Protein AF-A0A7C4T1F6-F1 (afdb_monomer_lite)

Secondary structure (DSSP, 8-state):
-HHHHHHHHHHTHHHHHHHHHHHHHH-HHHHHTTTTTHHHHHHHHHHHHHHH--GGGGHHHHH-HHHHHHHHHHHHHH-

Sequence (79 aa):
MLEKFFSWFTRLLVVWVLCAVAAGYLWPDVFTVFKDQTEWFFAVTMFGIGAVLTVKDFEPVFRKPHAVLLGTLAQFSVM

Foldseek 3Di:
DVVVVVVVVVVCVVVVVVVVVVVCVVCVPVVVVCVVVVVVVVVVVVVVVVVPDDPVVCVCCVVPVVVVVVVVCCVVPVD

Structure (mmCIF, N/CA/C/O backbone):
data_AF-A0A7C4T1F6-F1
#
_entry.id   AF-A0A7C4T1F6-F1
#
loop_
_atom_site.group_PDB
_atom_site.id
_atom_site.type_symbol
_atom_site.label_atom_id
_atom_site.label_alt_id
_atom_site.label_comp_id
_atom_site.label_asym_id
_atom_site.label_entity_id
_atom_site.label_seq_id
_atom_site.pdbx_PDB_ins_code
_atom_site.Cartn_x
_atom_site.Cartn_y
_atom_site.Cartn_z
_atom_site.occupancy
_atom_site.B_iso_or_equiv
_atom_site.auth_seq_id
_atom_site.auth_comp_id
_atom_site.auth_asym_id
_atom_site.auth_atom_id
_atom_site.pdbx_PDB_model_num
ATOM 1 N N . M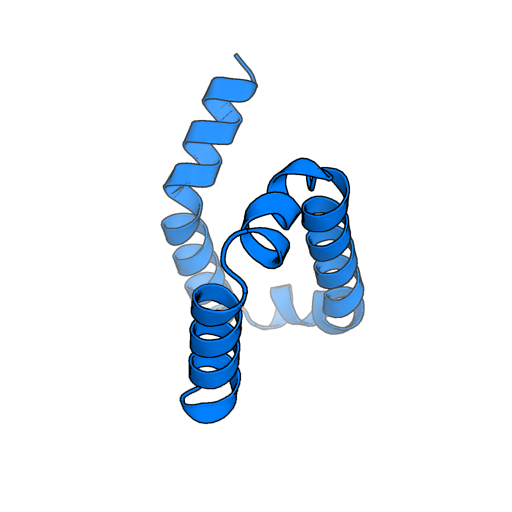ET A 1 1 ? 5.009 23.848 2.830 1.00 71.69 1 MET A N 1
ATOM 2 C CA . MET A 1 1 ? 5.352 23.737 1.388 1.00 71.69 1 MET A CA 1
ATOM 3 C C . MET A 1 1 ? 5.546 22.279 0.978 1.00 71.69 1 MET A C 1
ATOM 5 O O . MET A 1 1 ? 4.944 21.878 -0.008 1.00 71.69 1 MET A O 1
ATOM 9 N N . LEU A 1 2 ? 6.269 21.475 1.771 1.00 80.75 2 LEU A N 1
ATOM 10 C CA . LEU A 1 2 ? 6.437 20.027 1.556 1.00 80.75 2 LEU A CA 1
ATOM 11 C C . LEU A 1 2 ? 5.115 19.238 1.466 1.00 80.75 2 LEU A C 1
ATOM 13 O O . LEU A 1 2 ? 4.949 18.436 0.560 1.00 80.75 2 LEU A O 1
ATOM 17 N N . GLU A 1 3 ? 4.134 19.512 2.330 1.00 82.69 3 GLU A N 1
ATOM 18 C CA . GLU A 1 3 ? 2.839 18.801 2.299 1.00 82.69 3 GLU A CA 1
ATOM 19 C C . GLU A 1 3 ? 2.040 19.040 1.009 1.00 82.69 3 GLU A C 1
ATOM 21 O O . GLU A 1 3 ? 1.398 18.135 0.474 1.00 82.69 3 GLU A O 1
ATOM 26 N N . LYS A 1 4 ? 2.107 20.260 0.462 1.00 82.50 4 LYS A N 1
ATOM 27 C CA . LYS A 1 4 ? 1.479 20.597 -0.824 1.00 82.50 4 LYS A CA 1
ATOM 28 C C . LYS A 1 4 ? 2.165 19.874 -1.984 1.00 82.50 4 LYS A C 1
ATOM 30 O O . LYS A 1 4 ? 1.499 19.470 -2.929 1.00 82.50 4 LYS A O 1
ATOM 35 N N . PHE A 1 5 ? 3.482 19.692 -1.892 1.00 88.50 5 PHE A N 1
ATOM 36 C CA . PHE A 1 5 ? 4.243 18.921 -2.867 1.00 88.50 5 PHE A CA 1
ATOM 37 C C . PHE A 1 5 ? 3.899 17.428 -2.796 1.00 88.50 5 PHE A C 1
ATOM 39 O O . PHE A 1 5 ? 3.554 16.845 -3.820 1.00 88.50 5 PHE A O 1
ATOM 46 N N . PHE A 1 6 ? 3.904 16.828 -1.601 1.00 85.56 6 PHE A N 1
ATOM 47 C CA . PHE A 1 6 ? 3.555 15.415 -1.436 1.00 85.56 6 PHE A CA 1
ATOM 48 C C . PHE A 1 6 ? 2.111 15.121 -1.838 1.00 85.56 6 PHE A C 1
ATOM 50 O O . PHE A 1 6 ? 1.882 14.190 -2.597 1.00 85.56 6 PHE A O 1
ATOM 57 N N . SER A 1 7 ? 1.143 15.946 -1.435 1.00 85.00 7 SER A N 1
ATOM 58 C CA . SER A 1 7 ? -0.253 15.762 -1.861 1.00 85.00 7 SER A CA 1
ATOM 59 C C . SER A 1 7 ? -0.438 15.896 -3.378 1.00 85.00 7 SER A C 1
ATOM 61 O O . SER A 1 7 ? -1.206 15.137 -3.971 1.00 85.00 7 SER A O 1
ATOM 63 N N . TRP A 1 8 ? 0.275 16.820 -4.034 1.00 91.06 8 TRP A N 1
ATOM 64 C CA . TRP A 1 8 ? 0.277 16.923 -5.496 1.00 91.06 8 TRP A CA 1
ATOM 65 C C . TRP A 1 8 ? 0.889 15.681 -6.154 1.00 91.06 8 TRP A C 1
ATOM 67 O O . TRP A 1 8 ? 0.310 15.143 -7.097 1.00 91.06 8 TRP A O 1
ATOM 77 N N . PHE A 1 9 ? 2.011 15.196 -5.621 1.00 89.2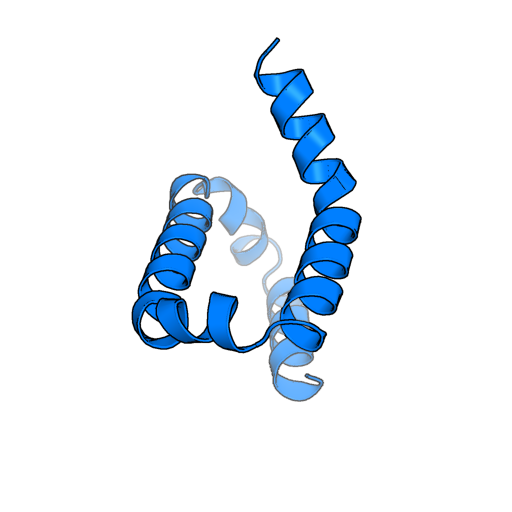5 9 PHE A N 1
ATOM 78 C CA . PHE A 1 9 ? 2.690 14.000 -6.108 1.00 89.25 9 PHE A CA 1
ATOM 79 C C . PHE A 1 9 ? 1.815 12.746 -5.961 1.00 89.25 9 PHE A C 1
ATOM 81 O O . PHE A 1 9 ? 1.620 12.018 -6.932 1.00 89.25 9 PHE A O 1
ATOM 88 N N . THR A 1 10 ? 1.200 12.540 -4.792 1.00 89.12 10 THR A N 1
ATOM 89 C CA . THR A 1 10 ? 0.270 11.429 -4.534 1.00 89.12 10 THR A CA 1
ATOM 90 C C . THR A 1 10 ? -0.957 11.494 -5.440 1.00 89.12 10 THR A C 1
ATOM 92 O O . THR A 1 10 ? -1.419 10.463 -5.920 1.00 89.12 10 THR A O 1
ATOM 95 N N . ARG A 1 11 ? -1.470 12.690 -5.753 1.00 91.12 11 ARG A N 1
ATOM 96 C CA . ARG A 1 11 ? -2.598 12.833 -6.688 1.00 91.12 1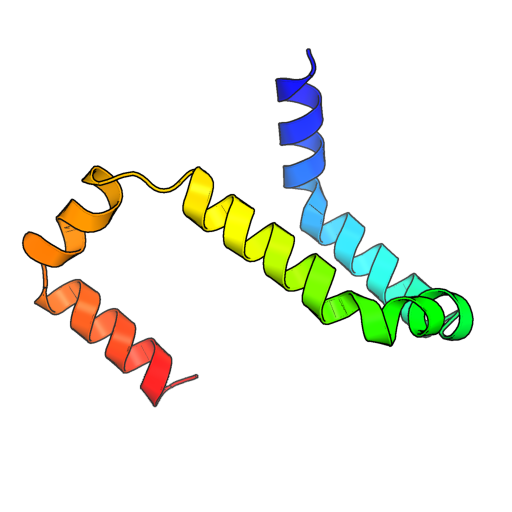1 ARG A CA 1
ATOM 97 C C . ARG A 1 11 ? -2.251 12.362 -8.105 1.00 91.12 11 ARG A C 1
ATOM 99 O O . ARG A 1 11 ? -3.126 11.894 -8.824 1.00 91.12 11 ARG A O 1
ATOM 106 N N . LEU A 1 12 ? -0.985 12.477 -8.500 1.00 93.31 12 LEU A N 1
ATOM 107 C CA . LEU A 1 12 ? -0.477 12.041 -9.802 1.00 93.31 12 LEU A CA 1
ATOM 108 C C . LEU A 1 12 ? 0.029 10.593 -9.799 1.00 93.31 12 LEU A C 1
ATOM 110 O O . LEU A 1 12 ? 0.583 10.151 -10.802 1.00 93.31 12 LEU A O 1
ATOM 114 N N . LEU A 1 13 ? -0.170 9.838 -8.712 1.00 92.19 13 LEU A N 1
ATOM 115 C CA . LEU A 1 13 ? 0.361 8.481 -8.559 1.00 92.19 13 LEU A CA 1
ATOM 116 C C . LEU A 1 13 ? -0.021 7.562 -9.725 1.00 92.19 13 LEU A C 1
ATOM 118 O O . LEU A 1 13 ? 0.832 6.844 -10.230 1.00 92.19 13 LEU A O 1
ATOM 122 N N . VAL A 1 14 ? -1.257 7.648 -10.225 1.00 92.81 14 VAL A N 1
ATOM 123 C CA . VAL A 1 14 ? -1.702 6.863 -11.391 1.00 92.81 14 VAL A CA 1
ATOM 124 C C . VAL A 1 14 ? -0.856 7.161 -12.635 1.00 92.81 14 VAL A C 1
ATOM 126 O O . VAL A 1 14 ? -0.460 6.240 -13.343 1.00 92.81 14 VAL A O 1
ATOM 129 N N . VAL A 1 15 ? -0.530 8.433 -12.885 1.00 93.88 15 VAL A N 1
ATOM 130 C CA . VAL A 1 15 ? 0.303 8.840 -14.029 1.00 93.88 15 VAL A CA 1
ATOM 131 C C . VAL A 1 15 ? 1.715 8.277 -13.880 1.00 93.88 15 VAL A C 1
ATOM 133 O O . VAL A 1 15 ? 2.254 7.713 -14.829 1.00 93.88 15 VAL A O 1
ATOM 136 N N . TRP A 1 16 ? 2.291 8.359 -12.679 1.00 93.06 16 TRP A N 1
ATOM 137 C CA . TRP A 1 16 ? 3.611 7.795 -12.395 1.00 93.06 16 TRP A CA 1
ATOM 138 C C . TRP A 1 16 ? 3.652 6.276 -12.575 1.00 93.06 16 TRP A C 1
ATOM 140 O O . TRP A 1 16 ? 4.603 5.765 -13.164 1.00 93.06 16 TRP A O 1
ATOM 150 N N . VAL A 1 17 ? 2.610 5.563 -12.136 1.00 92.81 17 VAL A N 1
ATOM 151 C CA . VAL A 1 17 ? 2.490 4.109 -12.318 1.00 92.81 17 VAL A CA 1
ATOM 152 C C . VAL A 1 17 ? 2.425 3.748 -13.800 1.00 92.81 17 VAL A C 1
ATOM 154 O O . VAL A 1 17 ? 3.165 2.873 -14.237 1.00 92.81 17 VAL A O 1
ATOM 157 N N . LEU A 1 18 ? 1.609 4.442 -14.599 1.00 94.31 18 LEU A N 1
ATOM 158 C CA . LEU A 1 18 ? 1.523 4.188 -16.042 1.00 94.31 18 LEU A CA 1
ATOM 159 C C . LEU A 1 18 ? 2.860 4.434 -16.754 1.00 94.31 18 LEU A C 1
ATOM 161 O O . LEU A 1 18 ? 3.270 3.624 -17.585 1.00 94.31 18 LEU A O 1
ATOM 165 N N . CYS A 1 19 ? 3.571 5.505 -16.393 1.00 93.00 19 CYS A N 1
ATOM 166 C CA . CYS A 1 19 ? 4.912 5.770 -16.913 1.00 93.00 19 CYS A CA 1
ATOM 167 C C . CYS A 1 19 ? 5.908 4.666 -16.521 1.00 93.00 19 CYS A C 1
ATOM 169 O O . CYS A 1 19 ? 6.696 4.238 -17.361 1.00 93.00 19 CYS A O 1
ATOM 171 N N . ALA A 1 20 ? 5.863 4.179 -15.276 1.00 88.94 20 ALA A N 1
ATOM 172 C CA . ALA A 1 20 ? 6.727 3.096 -14.808 1.00 88.94 20 ALA A CA 1
ATOM 173 C C . ALA A 1 20 ? 6.425 1.766 -15.515 1.00 88.94 20 ALA A C 1
ATOM 175 O O . ALA A 1 20 ? 7.352 1.054 -15.888 1.00 88.94 20 ALA A O 1
ATOM 176 N N . VAL A 1 21 ? 5.149 1.459 -15.770 1.00 91.25 21 VAL A N 1
ATOM 177 C CA . VAL A 1 21 ? 4.739 0.285 -16.556 1.00 91.25 21 VAL A CA 1
ATOM 178 C C . VAL A 1 21 ? 5.261 0.383 -17.989 1.00 91.25 21 VAL A C 1
ATOM 180 O O . VAL A 1 21 ? 5.850 -0.573 -18.489 1.00 91.25 21 VAL A O 1
ATOM 183 N N . ALA A 1 22 ? 5.106 1.540 -18.641 1.00 93.06 22 ALA A N 1
ATOM 184 C CA . ALA A 1 22 ? 5.633 1.758 -19.987 1.00 93.06 22 ALA A CA 1
ATOM 185 C C . ALA A 1 22 ? 7.167 1.631 -20.029 1.00 93.06 22 ALA A C 1
ATOM 187 O O . ALA A 1 22 ? 7.711 0.991 -20.927 1.00 93.06 22 ALA A O 1
ATOM 188 N N . ALA A 1 23 ? 7.865 2.183 -19.033 1.00 90.31 23 ALA A N 1
ATOM 189 C CA . ALA A 1 23 ? 9.314 2.060 -18.911 1.00 90.31 23 ALA A CA 1
ATOM 190 C C . ALA A 1 23 ? 9.755 0.608 -18.667 1.00 90.31 23 ALA A C 1
ATOM 192 O O . ALA A 1 23 ? 10.707 0.155 -19.296 1.00 90.31 23 ALA A O 1
ATOM 193 N N . GLY A 1 24 ? 9.046 -0.136 -17.813 1.00 88.75 24 GLY A N 1
ATOM 194 C CA . GLY A 1 24 ? 9.316 -1.552 -17.557 1.00 88.75 24 GLY A CA 1
ATOM 195 C C . GLY A 1 24 ? 9.072 -2.440 -18.776 1.00 88.75 24 GLY A C 1
ATOM 196 O O . GLY A 1 24 ? 9.797 -3.409 -18.979 1.00 88.75 24 GLY A O 1
ATOM 197 N N . TYR A 1 25 ? 8.101 -2.084 -19.622 1.00 88.69 25 TYR A N 1
ATOM 198 C CA . TYR A 1 25 ? 7.853 -2.774 -20.887 1.00 88.69 25 TYR A CA 1
ATOM 199 C C . TYR A 1 25 ? 8.961 -2.525 -21.925 1.00 88.69 25 TYR A C 1
ATOM 201 O O . TYR A 1 25 ? 9.339 -3.442 -22.649 1.00 88.69 25 TYR A O 1
ATOM 209 N N . LEU A 1 26 ? 9.492 -1.298 -22.002 1.00 91.12 26 LEU A N 1
ATOM 210 C CA . LEU A 1 26 ? 10.527 -0.921 -22.975 1.00 91.12 26 LEU A CA 1
ATOM 211 C C . LEU A 1 26 ? 11.949 -1.318 -22.543 1.00 91.12 26 LEU A C 1
ATOM 213 O O . LEU A 1 26 ? 12.768 -1.652 -23.397 1.00 91.12 26 LEU A O 1
ATOM 217 N N . TRP A 1 27 ? 12.245 -1.293 -21.240 1.00 87.56 27 TRP A N 1
ATOM 218 C CA . TRP A 1 27 ? 13.565 -1.597 -20.672 1.00 87.56 27 TRP A CA 1
ATOM 219 C C . TRP A 1 27 ? 13.454 -2.540 -19.467 1.00 87.56 27 TRP A C 1
ATOM 221 O O . TRP A 1 27 ? 13.626 -2.107 -18.323 1.00 87.56 27 TRP A O 1
ATOM 231 N N . PRO A 1 28 ? 13.193 -3.838 -19.692 1.00 81.25 28 PRO A N 1
ATOM 232 C CA . PRO A 1 28 ? 13.006 -4.794 -18.604 1.00 81.25 28 PRO A CA 1
ATOM 233 C C . PRO A 1 28 ? 14.263 -4.951 -17.734 1.00 81.25 28 PRO A C 1
ATOM 235 O O . PRO A 1 28 ? 14.146 -5.043 -16.513 1.00 81.25 28 PRO A O 1
ATOM 238 N N . ASP A 1 29 ? 15.459 -4.901 -18.329 1.00 82.06 29 ASP A N 1
ATOM 239 C CA . ASP A 1 29 ? 16.734 -5.124 -17.629 1.00 82.06 29 ASP A CA 1
ATOM 240 C C . ASP A 1 29 ? 17.016 -4.117 -16.505 1.00 82.06 29 ASP A C 1
ATOM 242 O O . ASP A 1 29 ? 17.717 -4.428 -15.546 1.00 82.06 29 ASP A O 1
ATOM 246 N N . VAL A 1 30 ? 16.452 -2.909 -16.586 1.00 82.06 30 VAL A N 1
ATOM 247 C CA . VAL A 1 30 ? 16.623 -1.882 -15.545 1.00 82.06 30 VAL A CA 1
ATOM 248 C C . VAL A 1 30 ? 15.818 -2.230 -14.288 1.00 82.06 30 VAL A C 1
ATOM 250 O O . VAL A 1 30 ? 16.240 -1.926 -13.173 1.00 82.06 30 VAL A O 1
ATOM 253 N N . PHE A 1 31 ? 14.668 -2.887 -14.450 1.00 80.44 31 PHE A N 1
ATOM 254 C CA . PHE A 1 31 ? 13.756 -3.210 -13.350 1.00 80.44 31 PHE A CA 1
ATOM 255 C C . PHE A 1 31 ?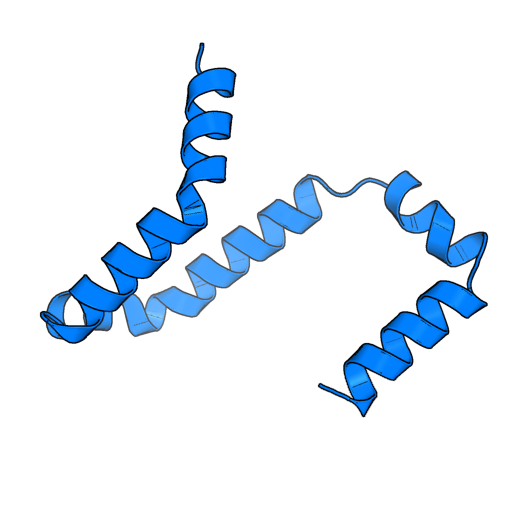 13.982 -4.614 -12.775 1.00 80.44 31 PHE A C 1
ATOM 257 O O . PHE A 1 31 ? 13.658 -4.852 -11.612 1.00 80.44 31 PHE A O 1
ATOM 264 N N . THR A 1 32 ? 14.577 -5.538 -13.533 1.00 79.50 32 THR A N 1
ATOM 265 C CA . THR A 1 32 ? 14.876 -6.903 -13.061 1.00 79.50 32 THR A CA 1
ATOM 266 C C . THR A 1 32 ? 15.942 -6.944 -11.967 1.00 79.50 32 THR A C 1
ATOM 268 O O . THR A 1 32 ? 15.915 -7.861 -11.149 1.00 79.50 32 THR A O 1
ATOM 271 N N . VAL A 1 33 ? 16.819 -5.936 -11.881 1.00 81.62 33 VAL A N 1
ATOM 272 C CA . VAL A 1 33 ? 17.818 -5.804 -10.800 1.00 81.62 33 VAL A CA 1
ATOM 273 C C . VAL A 1 33 ? 17.158 -5.673 -9.422 1.00 81.62 33 VAL A C 1
ATOM 275 O O . VAL A 1 33 ? 17.731 -6.103 -8.428 1.00 81.62 33 VAL A O 1
ATOM 278 N N . PHE A 1 34 ? 15.940 -5.123 -9.362 1.00 78.69 34 PHE A N 1
ATOM 279 C CA . PHE A 1 34 ? 15.185 -4.909 -8.121 1.00 78.69 34 PHE A CA 1
ATOM 280 C C . PHE A 1 34 ? 14.239 -6.063 -7.762 1.00 78.69 34 PHE A C 1
ATOM 282 O O . PHE A 1 34 ? 13.451 -5.959 -6.816 1.00 78.69 34 PHE A O 1
ATOM 289 N N . LYS A 1 35 ? 14.276 -7.163 -8.522 1.00 79.25 35 LYS A N 1
ATOM 290 C CA . LYS A 1 35 ? 13.345 -8.281 -8.350 1.00 79.25 35 LYS A CA 1
ATOM 291 C C . LYS A 1 35 ? 13.459 -8.899 -6.956 1.00 79.25 35 LYS A C 1
ATOM 293 O O . LYS A 1 35 ? 12.441 -9.074 -6.292 1.00 79.25 35 LYS A O 1
ATOM 298 N N . ASP A 1 36 ? 14.679 -9.125 -6.479 1.00 84.00 36 ASP A N 1
ATOM 299 C CA . ASP A 1 36 ? 14.925 -9.760 -5.178 1.00 84.00 36 ASP A CA 1
ATOM 300 C C . ASP A 1 36 ? 14.585 -8.831 -3.996 1.00 84.00 36 ASP A C 1
ATOM 302 O O . ASP A 1 36 ? 14.275 -9.283 -2.899 1.00 84.00 36 ASP A O 1
ATOM 306 N N . GLN A 1 37 ? 14.592 -7.512 -4.210 1.00 88.25 37 GLN A N 1
ATOM 307 C CA . GLN A 1 37 ? 14.276 -6.502 -3.194 1.00 88.25 37 GLN A CA 1
ATOM 308 C C . GLN A 1 37 ? 12.799 -6.086 -3.210 1.00 88.25 37 GLN A C 1
ATOM 310 O O . GLN A 1 37 ? 12.381 -5.280 -2.377 1.00 88.25 37 GLN A O 1
ATOM 315 N N . THR A 1 38 ? 11.987 -6.640 -4.116 1.00 87.81 38 THR A N 1
ATOM 316 C CA . THR A 1 38 ? 10.555 -6.311 -4.219 1.00 87.81 38 THR A CA 1
ATOM 317 C C . THR A 1 38 ? 9.821 -6.590 -2.907 1.00 87.81 38 THR A C 1
ATOM 319 O O . THR A 1 38 ? 8.996 -5.783 -2.479 1.00 87.81 38 THR A O 1
ATOM 322 N N . GLU A 1 39 ? 10.182 -7.668 -2.210 1.00 90.38 39 GLU A N 1
ATOM 323 C CA . GLU A 1 39 ? 9.627 -7.997 -0.893 1.00 90.38 39 GLU A CA 1
ATOM 324 C C . GLU A 1 39 ? 9.958 -6.937 0.164 1.00 90.38 39 GLU A C 1
ATOM 326 O O . GLU A 1 39 ? 9.092 -6.565 0.954 1.00 90.38 39 GLU A O 1
ATOM 331 N N . TRP A 1 40 ? 11.176 -6.384 0.147 1.00 93.38 40 TRP A N 1
ATOM 332 C CA . TRP A 1 40 ? 11.570 -5.308 1.060 1.00 93.38 40 TRP A CA 1
ATOM 333 C C . TRP A 1 40 ? 10.796 -4.021 0.791 1.00 93.38 40 TRP A C 1
ATOM 335 O O . TRP A 1 40 ? 10.325 -3.382 1.734 1.00 93.38 40 TRP A O 1
ATOM 345 N N . PHE A 1 41 ? 10.606 -3.656 -0.479 1.00 90.94 41 PHE A N 1
ATOM 346 C CA . PHE A 1 41 ? 9.771 -2.506 -0.830 1.00 90.94 41 PHE A CA 1
ATOM 347 C C . PHE A 1 41 ? 8.324 -2.714 -0.376 1.00 90.94 41 PHE A C 1
ATOM 349 O O . PHE A 1 41 ? 7.739 -1.823 0.242 1.00 90.94 41 PHE A O 1
ATOM 356 N N . PHE A 1 42 ? 7.770 -3.907 -0.600 1.00 91.94 42 PHE A N 1
ATOM 357 C CA . PHE A 1 42 ? 6.432 -4.256 -0.137 1.00 91.94 42 PHE A CA 1
ATOM 358 C C . PHE A 1 42 ? 6.318 -4.170 1.392 1.00 91.94 42 PHE A C 1
ATOM 360 O O . PHE A 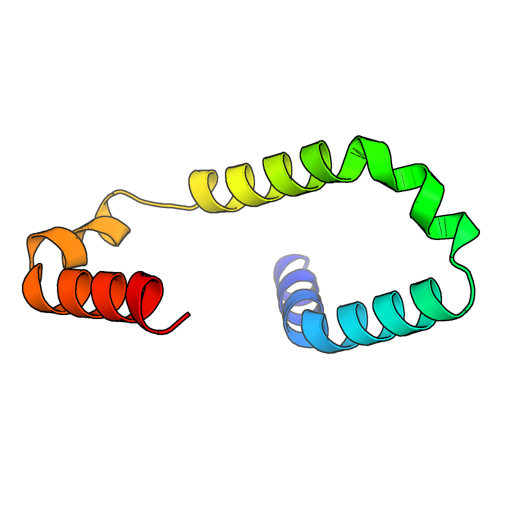1 42 ? 5.421 -3.492 1.898 1.00 91.94 42 PHE A O 1
ATOM 367 N N . ALA A 1 43 ? 7.265 -4.754 2.130 1.00 94.25 43 ALA A N 1
ATOM 368 C CA . ALA A 1 43 ? 7.298 -4.725 3.590 1.00 94.25 43 ALA A CA 1
ATOM 369 C C . ALA A 1 43 ? 7.320 -3.291 4.142 1.00 94.25 43 ALA A C 1
ATOM 371 O O . ALA A 1 43 ? 6.552 -2.971 5.050 1.00 94.25 43 ALA A O 1
ATOM 372 N N . VAL A 1 44 ? 8.135 -2.403 3.561 1.00 95.38 44 VAL A N 1
ATOM 373 C CA . VAL A 1 44 ? 8.188 -0.987 3.959 1.00 95.38 44 VAL A CA 1
ATOM 374 C C . VAL A 1 44 ? 6.847 -0.287 3.715 1.00 95.38 44 VAL A C 1
ATOM 376 O O . VAL A 1 44 ? 6.395 0.473 4.571 1.00 95.38 44 VAL A O 1
ATOM 379 N N . THR A 1 45 ? 6.167 -0.557 2.594 1.00 93.19 45 THR A N 1
ATOM 380 C CA . THR A 1 45 ? 4.843 0.044 2.340 1.00 93.19 45 THR A CA 1
ATOM 381 C C . THR A 1 45 ? 3.772 -0.457 3.308 1.00 93.19 45 THR A C 1
ATOM 383 O O . THR A 1 45 ? 3.011 0.352 3.838 1.00 93.19 45 THR A O 1
ATOM 386 N N . MET A 1 46 ? 3.749 -1.760 3.610 1.00 94.62 46 MET A N 1
ATOM 387 C CA . MET A 1 46 ? 2.830 -2.336 4.598 1.00 94.62 46 MET A CA 1
ATOM 388 C C . MET A 1 46 ? 3.096 -1.787 6.003 1.00 94.62 46 MET A C 1
ATOM 390 O O . MET A 1 46 ? 2.155 -1.455 6.725 1.00 94.62 46 MET A O 1
ATOM 394 N N . PHE A 1 47 ? 4.369 -1.611 6.369 1.00 95.94 47 PHE A N 1
ATOM 395 C CA . PHE A 1 47 ? 4.751 -0.945 7.611 1.00 95.94 47 PHE A CA 1
ATOM 396 C C . PHE A 1 47 ? 4.239 0.499 7.658 1.00 95.94 47 PHE A C 1
ATOM 398 O O . PHE A 1 47 ? 3.689 0.914 8.673 1.00 95.94 47 PHE A O 1
ATOM 405 N N . GLY A 1 48 ? 4.350 1.248 6.556 1.00 93.00 48 GLY A N 1
ATOM 406 C CA . GLY A 1 48 ? 3.821 2.609 6.456 1.00 93.00 48 GLY A CA 1
ATOM 407 C C . GLY A 1 48 ? 2.310 2.687 6.695 1.00 93.00 48 GLY A C 1
ATOM 408 O O . GLY A 1 48 ? 1.861 3.544 7.454 1.00 93.00 48 GLY A O 1
ATOM 409 N N . ILE A 1 49 ? 1.532 1.766 6.113 1.00 93.50 49 ILE A N 1
ATOM 410 C CA . ILE A 1 49 ? 0.082 1.672 6.361 1.00 93.50 49 ILE A CA 1
ATOM 411 C C . ILE A 1 49 ? -0.184 1.413 7.848 1.00 93.50 49 ILE A C 1
ATOM 413 O O . ILE A 1 49 ? -0.995 2.111 8.454 1.00 93.50 49 ILE A O 1
ATOM 417 N N . GLY A 1 50 ? 0.525 0.453 8.450 1.00 92.69 50 GLY A N 1
ATOM 418 C CA . GLY A 1 50 ? 0.374 0.118 9.868 1.00 92.69 50 GLY A CA 1
ATOM 419 C C . GLY A 1 50 ? 0.773 1.252 10.818 1.00 92.69 50 GLY A C 1
ATOM 420 O O . GLY A 1 50 ? 0.097 1.473 11.816 1.00 92.69 50 GLY A O 1
ATOM 421 N N . ALA A 1 51 ? 1.827 2.004 10.497 1.00 93.38 51 ALA A N 1
ATOM 422 C CA . ALA A 1 51 ? 2.337 3.094 11.329 1.00 93.38 51 ALA A CA 1
ATOM 423 C C . ALA A 1 51 ? 1.386 4.302 11.410 1.00 93.38 51 ALA A C 1
ATOM 425 O O . ALA A 1 51 ? 1.421 5.043 12.391 1.00 93.38 51 ALA A O 1
ATOM 426 N N . VAL A 1 52 ? 0.546 4.509 10.390 1.00 92.81 52 VAL A N 1
ATOM 427 C CA . VAL A 1 52 ? -0.451 5.597 10.351 1.00 92.81 52 VAL A CA 1
ATOM 428 C C . VAL A 1 52 ? -1.787 5.170 10.973 1.00 92.81 52 VAL A C 1
ATOM 430 O O . VAL A 1 52 ? -2.607 6.020 11.321 1.00 92.81 52 VAL A O 1
ATOM 433 N N . LEU A 1 53 ? -2.013 3.866 11.132 1.00 92.19 53 LEU A N 1
ATOM 434 C CA . LEU A 1 53 ? -3.289 3.314 11.562 1.00 92.19 53 LEU A CA 1
ATOM 435 C C . LEU A 1 53 ? -3.533 3.563 13.056 1.00 92.19 53 LEU A C 1
ATOM 437 O O . LEU A 1 53 ? -2.662 3.347 13.900 1.00 92.19 53 LEU A O 1
ATOM 441 N N . THR A 1 54 ? -4.738 4.012 13.400 1.00 91.56 54 THR A N 1
ATOM 442 C CA . THR A 1 54 ? -5.111 4.354 14.775 1.00 91.56 54 THR A CA 1
ATOM 443 C C . THR A 1 54 ? -6.166 3.404 15.330 1.00 91.56 54 THR A C 1
ATOM 445 O O . THR A 1 54 ? -6.943 2.791 14.604 1.00 91.56 54 THR A O 1
ATOM 448 N N . VAL A 1 55 ? -6.258 3.313 16.661 1.00 89.88 55 VAL A N 1
ATOM 449 C CA . VAL A 1 55 ? -7.267 2.467 17.333 1.00 89.88 55 VAL A CA 1
ATOM 450 C C . VAL A 1 55 ? -8.701 2.863 16.945 1.00 89.88 55 VAL A C 1
ATOM 452 O O . VAL A 1 55 ? -9.590 2.016 16.898 1.00 89.88 55 VAL A O 1
ATOM 455 N N . LYS A 1 56 ? -8.930 4.141 16.618 1.00 90.19 56 LYS A N 1
ATOM 456 C CA . LYS A 1 56 ? -10.240 4.649 16.186 1.00 90.19 56 LYS A CA 1
ATOM 457 C C . LYS A 1 56 ? -10.659 4.107 14.821 1.00 90.19 56 LYS A C 1
ATOM 459 O O . LYS A 1 56 ? -11.851 3.927 14.595 1.00 90.19 56 LYS A O 1
ATOM 464 N N . ASP A 1 57 ? -9.708 3.775 13.952 1.00 89.00 57 ASP A N 1
ATOM 465 C CA . ASP A 1 57 ? -10.005 3.208 12.632 1.00 89.00 57 ASP A CA 1
ATOM 466 C C . ASP A 1 57 ? -10.626 1.804 12.734 1.00 89.00 57 ASP A C 1
ATOM 468 O O . ASP A 1 57 ? -11.328 1.364 11.825 1.00 89.00 57 ASP A O 1
ATOM 472 N N . PHE A 1 58 ? -10.456 1.124 13.876 1.00 89.19 58 PHE A N 1
ATOM 473 C CA . PHE A 1 58 ? -11.106 -0.155 14.172 1.00 89.19 58 PHE A CA 1
ATOM 474 C C . PHE A 1 58 ? -12.501 -0.016 14.791 1.00 89.19 58 PHE A C 1
ATOM 476 O O . PHE A 1 58 ? -13.223 -1.005 14.903 1.00 89.19 58 PHE A O 1
ATOM 483 N N . GLU A 1 59 ? -12.933 1.186 15.179 1.00 91.06 59 GLU A N 1
ATOM 484 C CA . GLU A 1 59 ? -14.255 1.402 15.776 1.00 91.06 59 GLU A CA 1
ATOM 485 C C . GLU A 1 59 ? -15.420 0.879 14.905 1.00 91.06 59 GLU A C 1
ATOM 487 O O . GLU A 1 59 ? -16.324 0.239 15.457 1.00 91.06 59 GLU A O 1
ATOM 492 N N . PRO A 1 60 ? -15.426 1.053 13.565 1.00 89.00 60 PRO A N 1
ATOM 493 C CA . PRO A 1 60 ? -16.473 0.504 12.705 1.00 89.00 60 PRO A CA 1
ATOM 494 C C . PRO A 1 60 ? -16.578 -1.022 12.765 1.00 89.00 60 PRO A C 1
ATOM 496 O O . PRO A 1 60 ? -17.682 -1.551 12.628 1.00 89.00 60 PRO A O 1
ATOM 499 N N . VAL A 1 61 ? -15.465 -1.720 13.021 1.00 90.44 61 VAL A N 1
ATOM 500 C CA . VAL A 1 61 ? -15.428 -3.185 13.158 1.00 90.44 61 VAL A CA 1
ATOM 501 C C . VAL A 1 61 ? -16.293 -3.629 14.333 1.00 90.44 61 VAL A C 1
ATOM 503 O O . VAL A 1 61 ? -17.080 -4.564 14.206 1.00 90.44 61 VAL A O 1
ATOM 506 N N . PHE A 1 62 ? -16.220 -2.905 15.450 1.00 90.12 62 PHE A N 1
ATOM 507 C CA . PHE A 1 62 ? -17.006 -3.206 16.644 1.00 90.12 62 PHE A CA 1
ATOM 508 C C . PHE A 1 62 ? -18.423 -2.623 16.590 1.00 90.12 62 PHE A C 1
ATOM 510 O O . PHE A 1 62 ? -19.363 -3.253 17.070 1.00 90.12 62 PHE A O 1
ATOM 517 N N . ARG A 1 63 ? -18.612 -1.436 15.994 1.00 90.62 63 ARG A N 1
ATOM 518 C CA . ARG A 1 63 ? -19.934 -0.786 15.922 1.00 90.62 63 ARG A CA 1
ATOM 519 C C . ARG A 1 63 ? -20.863 -1.394 14.876 1.00 90.62 63 ARG A C 1
ATOM 521 O O . ARG A 1 63 ? -22.077 -1.391 15.073 1.00 90.62 63 ARG A O 1
ATOM 528 N N . LYS A 1 64 ? -20.332 -1.853 13.741 1.00 91.62 64 LYS A N 1
ATOM 529 C CA . LYS A 1 64 ? -21.115 -2.398 12.620 1.00 91.62 64 LYS A CA 1
ATOM 530 C C . LYS A 1 64 ? -20.465 -3.673 12.069 1.00 91.62 64 LYS A C 1
ATOM 532 O O . LYS A 1 64 ? -20.092 -3.711 10.894 1.00 91.62 64 LYS A O 1
ATOM 537 N N . PRO A 1 65 ? -20.385 -4.744 12.879 1.00 90.31 65 PRO A N 1
ATOM 538 C CA . PRO A 1 65 ? -19.700 -5.970 12.482 1.00 90.31 65 PRO A CA 1
ATOM 539 C C . PRO A 1 65 ? -20.320 -6.603 11.233 1.00 90.31 65 PRO A C 1
ATOM 541 O O . PRO A 1 65 ? -19.594 -7.090 10.380 1.00 90.31 65 PRO A O 1
ATOM 544 N N . HIS A 1 66 ? -21.645 -6.526 11.060 1.00 92.25 66 HIS A N 1
ATOM 545 C CA . HIS A 1 66 ? -22.330 -7.069 9.881 1.00 92.25 66 HIS A CA 1
ATOM 546 C C . HIS A 1 66 ? -21.855 -6.434 8.564 1.00 92.25 66 HIS A C 1
ATOM 548 O O . HIS A 1 66 ? -21.686 -7.139 7.576 1.00 92.25 66 HIS A O 1
ATOM 554 N N . ALA A 1 67 ? -21.612 -5.119 8.541 1.00 92.00 67 ALA A N 1
ATOM 555 C CA . ALA A 1 67 ? -21.185 -4.417 7.332 1.00 92.00 67 ALA A CA 1
ATOM 556 C C . ALA A 1 67 ? -19.733 -4.757 6.972 1.00 92.00 67 ALA A C 1
ATOM 558 O O . ALA A 1 67 ? -19.429 -5.010 5.809 1.00 92.00 67 ALA A O 1
ATOM 559 N N . VAL A 1 68 ? -18.854 -4.818 7.978 1.00 93.25 68 VAL A N 1
ATOM 560 C CA . VAL A 1 68 ? -17.456 -5.224 7.786 1.00 93.25 68 VAL A CA 1
ATOM 561 C C . VAL A 1 68 ? -17.383 -6.676 7.323 1.00 93.25 68 VAL A C 1
ATOM 563 O O . VAL A 1 68 ? -16.700 -6.963 6.350 1.00 93.25 68 VAL A O 1
ATOM 566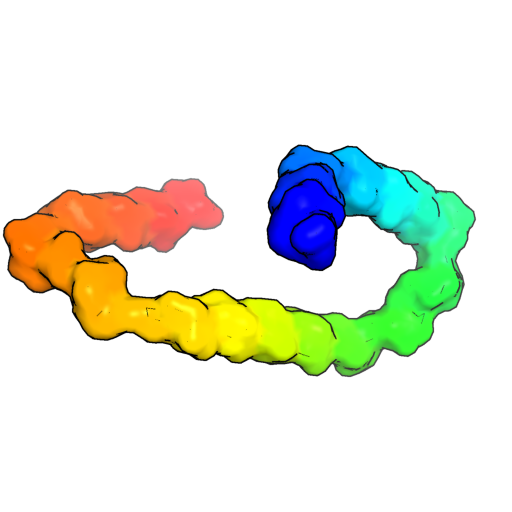 N N . LEU A 1 69 ? -18.149 -7.573 7.947 1.00 93.69 69 LEU A N 1
ATOM 567 C CA . LEU A 1 69 ? -18.145 -8.999 7.626 1.00 93.69 69 LEU A CA 1
ATOM 568 C C . LEU A 1 69 ? -18.703 -9.271 6.223 1.00 93.69 69 LEU A C 1
ATOM 570 O O . LEU A 1 69 ? -18.129 -10.072 5.494 1.00 93.69 69 LEU A O 1
ATOM 574 N N . LEU A 1 70 ? -19.750 -8.554 5.799 1.00 94.75 70 LEU A N 1
ATOM 575 C CA . LEU A 1 70 ? -20.219 -8.590 4.410 1.00 94.75 70 LEU A CA 1
ATOM 576 C C . LEU A 1 70 ? -19.151 -8.095 3.428 1.00 94.75 70 LEU A C 1
ATOM 578 O O . LEU A 1 70 ? -18.955 -8.725 2.393 1.00 94.75 70 LEU A O 1
ATOM 582 N N . GLY A 1 71 ? -18.441 -7.010 3.752 1.00 93.75 71 GLY A N 1
ATOM 583 C CA . GLY A 1 71 ? -17.333 -6.511 2.933 1.00 93.75 71 GLY A CA 1
ATOM 584 C C . GLY A 1 71 ? -16.192 -7.523 2.819 1.00 93.75 71 GLY A C 1
ATOM 585 O O . GLY A 1 71 ? -15.724 -7.801 1.719 1.00 93.75 71 GLY A O 1
ATOM 586 N N . THR A 1 72 ? -15.801 -8.139 3.936 1.00 94.50 72 THR A N 1
ATOM 587 C CA . THR A 1 72 ? -14.787 -9.198 3.978 1.00 94.50 72 THR A CA 1
ATOM 588 C C . THR A 1 72 ? -15.223 -10.421 3.175 1.00 94.50 72 THR A C 1
ATOM 590 O O . THR A 1 72 ? -14.452 -10.915 2.357 1.00 94.50 72 THR A O 1
ATOM 593 N N . LEU A 1 73 ? -16.461 -10.893 3.345 1.00 96.44 73 LEU A N 1
ATOM 594 C CA . LEU A 1 73 ? -16.986 -12.020 2.572 1.00 96.44 73 LEU A CA 1
ATOM 595 C C . LEU A 1 73 ? -17.026 -11.705 1.080 1.00 96.44 73 LEU A C 1
ATOM 597 O O . LEU A 1 73 ? -16.603 -12.539 0.287 1.00 96.44 73 LEU A O 1
ATOM 601 N N . ALA A 1 74 ? -17.481 -10.513 0.692 1.00 95.31 74 ALA A N 1
ATOM 602 C CA . ALA A 1 74 ? -17.459 -10.091 -0.703 1.00 95.31 74 ALA A CA 1
ATOM 603 C C . ALA A 1 74 ? -16.025 -10.079 -1.254 1.00 95.31 74 ALA A C 1
ATOM 605 O O . ALA A 1 74 ? -15.789 -10.615 -2.333 1.00 95.31 74 ALA A O 1
ATOM 606 N N . GLN A 1 75 ? -15.061 -9.551 -0.493 1.00 94.62 75 GLN A N 1
ATOM 607 C CA . GLN A 1 75 ? -13.659 -9.508 -0.902 1.00 94.62 75 GLN A CA 1
ATOM 608 C C . GLN A 1 75 ? -13.039 -10.903 -1.067 1.00 94.62 75 GLN A C 1
ATOM 610 O O . GLN A 1 75 ? -12.304 -11.101 -2.019 1.00 94.62 75 GLN A O 1
ATOM 615 N N . PHE A 1 76 ? -13.317 -11.864 -0.182 1.00 94.56 76 PHE A N 1
ATOM 616 C CA . PHE A 1 76 ? -12.730 -13.213 -0.272 1.00 94.56 76 PHE A CA 1
ATOM 617 C C . PHE A 1 76 ? -13.549 -14.214 -1.102 1.00 94.56 76 PHE A C 1
ATOM 619 O O . PHE A 1 76 ? -13.075 -15.320 -1.344 1.00 94.56 76 PHE A O 1
ATOM 626 N N . SER A 1 77 ? -14.780 -13.867 -1.493 1.00 95.69 77 SER A N 1
ATOM 627 C CA . SER A 1 77 ? -15.633 -14.741 -2.317 1.00 95.69 77 SER A CA 1
ATOM 628 C C . SER A 1 77 ? -15.702 -14.311 -3.781 1.00 95.69 77 SER A C 1
ATOM 630 O O . SER A 1 77 ? -15.916 -15.162 -4.639 1.00 95.69 77 SER A O 1
ATOM 632 N N . VAL A 1 78 ? -15.617 -13.004 -4.065 1.00 94.94 78 VAL A N 1
ATOM 633 C CA . VAL A 1 78 ? -15.788 -12.452 -5.424 1.00 94.94 78 VAL A CA 1
ATOM 634 C C . VAL A 1 78 ? -14.452 -12.166 -6.104 1.00 94.94 78 VAL A C 1
ATOM 636 O O . VAL A 1 78 ? -14.333 -12.418 -7.302 1.00 94.94 78 VAL A O 1
ATOM 639 N N . MET A 1 79 ? -13.492 -11.596 -5.366 1.00 87.38 79 MET A N 1
ATOM 640 C CA . MET A 1 79 ? -12.105 -11.435 -5.824 1.00 87.38 79 MET A CA 1
ATOM 641 C C . MET A 1 79 ? -11.377 -12.772 -5.722 1.00 87.38 79 MET A C 1
ATOM 643 O O . MET A 1 79 ? -10.617 -13.070 -6.668 1.00 87.38 79 MET A O 1
#

pLDDT: mean 89.89, std 4.91, range [71.69, 96.44]

Radius of gyration: 18.1 Å; chains: 1; bounding box: 40×38×40 Å